Protein AF-A0A699W262-F1 (afdb_monomer_lite)

Sequence (79 aa):
MITGRKFPFGNHIKDSLLTLPPKVDMKIDEIQCMNIGKSKLVMTLTRLSESPQSTKRHYADMVVGVEEDNMIVFHEKIR

Structure (mmCIF, N/CA/C/O backbone):
data_AF-A0A699W262-F1
#
_entry.id   AF-A0A699W262-F1
#
loop_
_atom_site.group_PDB
_atom_site.id
_atom_site.type_symbol
_atom_site.label_atom_id
_atom_site.label_alt_id
_atom_site.label_comp_id
_atom_site.label_asym_id
_atom_site.label_entity_id
_atom_site.label_seq_id
_atom_site.pdbx_PDB_ins_code
_atom_site.Cartn_x
_atom_site.Cartn_y
_atom_site.Cartn_z
_atom_site.occupancy
_atom_site.B_iso_or_equiv
_atom_site.auth_seq_id
_atom_site.auth_comp_id
_atom_site.auth_asym_id
_atom_site.auth_atom_id
_atom_site.pdbx_PDB_model_num
ATOM 1 N N . MET A 1 1 ? 29.948 4.913 -28.298 1.00 42.31 1 MET A N 1
ATOM 2 C CA . MET A 1 1 ? 29.975 3.449 -28.515 1.00 42.31 1 MET A CA 1
ATOM 3 C C . MET A 1 1 ? 28.577 2.900 -28.279 1.00 42.31 1 MET A C 1
ATOM 5 O O . MET A 1 1 ? 28.127 2.885 -27.144 1.00 42.31 1 MET A O 1
ATOM 9 N N . ILE A 1 2 ? 27.864 2.533 -29.345 1.00 49.66 2 ILE A N 1
ATOM 10 C CA . ILE A 1 2 ? 26.529 1.924 -29.261 1.00 49.66 2 ILE A CA 1
ATOM 11 C C . ILE A 1 2 ? 26.762 0.418 -29.141 1.00 49.66 2 ILE A C 1
ATOM 13 O O . ILE A 1 2 ? 27.066 -0.240 -30.133 1.00 49.66 2 ILE A O 1
ATOM 17 N N . THR A 1 3 ? 26.701 -0.128 -27.927 1.00 53.50 3 THR A N 1
ATOM 18 C CA . THR A 1 3 ? 26.777 -1.577 -27.694 1.00 53.50 3 THR A CA 1
ATOM 19 C C . THR A 1 3 ? 25.482 -2.225 -28.181 1.00 53.50 3 THR A C 1
ATOM 21 O O . THR A 1 3 ? 24.526 -2.455 -27.445 1.00 53.50 3 THR A O 1
ATOM 24 N N . GLY A 1 4 ? 25.443 -2.467 -29.489 1.00 62.06 4 GLY A N 1
ATOM 25 C CA . GLY A 1 4 ? 24.352 -3.112 -30.196 1.00 62.06 4 GLY A CA 1
ATOM 26 C C . GLY A 1 4 ? 24.238 -4.587 -29.834 1.00 62.06 4 GLY A C 1
ATOM 27 O O . GLY A 1 4 ? 24.842 -5.443 -30.469 1.00 62.06 4 GLY A O 1
ATOM 28 N N . ARG A 1 5 ? 23.381 -4.886 -28.861 1.00 65.38 5 ARG A N 1
ATOM 29 C CA . ARG A 1 5 ? 22.576 -6.109 -28.872 1.00 65.38 5 ARG A CA 1
ATOM 30 C C . ARG A 1 5 ? 21.125 -5.686 -28.669 1.00 65.38 5 ARG A C 1
ATOM 32 O O . ARG A 1 5 ? 20.679 -5.477 -27.546 1.00 65.38 5 ARG A O 1
ATOM 39 N N . LYS A 1 6 ? 20.402 -5.455 -29.770 1.00 62.16 6 LYS A N 1
ATOM 40 C CA . LYS A 1 6 ? 18.956 -5.206 -29.718 1.00 62.16 6 LYS A CA 1
ATOM 41 C C . LYS A 1 6 ? 18.283 -6.528 -29.361 1.00 62.16 6 LYS A C 1
ATOM 43 O O . LYS A 1 6 ? 18.128 -7.385 -30.221 1.00 62.16 6 LYS A O 1
ATOM 48 N N . PHE A 1 7 ? 17.913 -6.689 -28.097 1.00 67.25 7 PHE A N 1
ATOM 49 C CA . PHE A 1 7 ? 17.041 -7.769 -27.657 1.00 67.25 7 PHE A CA 1
ATOM 50 C C . PHE A 1 7 ? 15.618 -7.219 -27.650 1.00 67.25 7 PHE A C 1
ATOM 52 O O . PHE A 1 7 ? 15.255 -6.561 -26.675 1.00 67.25 7 PHE A O 1
ATOM 59 N N . PRO A 1 8 ? 14.828 -7.418 -28.722 1.00 64.38 8 PRO A N 1
ATOM 60 C CA . PRO A 1 8 ? 13.493 -6.832 -28.819 1.00 64.38 8 PRO A CA 1
ATOM 61 C C . PRO A 1 8 ? 12.669 -7.156 -27.568 1.00 64.38 8 PRO A C 1
ATOM 63 O O . PRO A 1 8 ? 12.159 -6.252 -26.925 1.00 64.38 8 PRO A O 1
ATOM 66 N N . PHE A 1 9 ? 12.690 -8.408 -27.109 1.00 69.88 9 PHE A N 1
ATOM 67 C CA . PHE A 1 9 ? 12.003 -8.819 -25.882 1.00 69.88 9 PHE A CA 1
ATOM 68 C C . PHE A 1 9 ? 12.674 -8.327 -24.588 1.00 69.88 9 PHE A C 1
ATOM 70 O O . PHE A 1 9 ? 11.990 -7.911 -23.658 1.00 69.88 9 PHE A O 1
ATOM 77 N N . GLY A 1 10 ? 14.009 -8.328 -24.518 1.00 75.31 10 GLY A N 1
ATOM 78 C CA . GLY A 1 10 ? 14.744 -7.919 -23.313 1.00 75.31 10 GLY A CA 1
ATOM 79 C C . GLY A 1 10 ? 14.584 -6.434 -22.979 1.00 75.31 10 GLY A C 1
ATOM 80 O O . GLY A 1 10 ? 14.493 -6.071 -21.807 1.00 75.31 10 GLY A O 1
ATOM 81 N N . ASN A 1 11 ? 14.484 -5.583 -24.001 1.00 78.69 11 ASN A N 1
ATOM 82 C CA . ASN A 1 11 ? 14.257 -4.152 -23.817 1.00 78.69 11 ASN A CA 1
ATOM 83 C C . ASN A 1 11 ? 12.850 -3.875 -23.271 1.00 78.69 11 ASN A C 1
ATOM 85 O O . ASN A 1 11 ? 12.724 -3.135 -22.302 1.00 78.69 11 ASN A O 1
ATOM 89 N N . HIS A 1 12 ? 11.813 -4.540 -23.796 1.00 80.75 12 HIS A N 1
ATOM 90 C CA . HIS A 1 12 ? 10.447 -4.400 -23.273 1.00 80.75 12 HIS A CA 1
ATOM 91 C C . HIS A 1 12 ? 10.323 -4.843 -21.809 1.00 80.75 12 HIS A C 1
ATOM 93 O O . HIS A 1 12 ? 9.607 -4.208 -21.032 1.00 80.75 12 HIS A O 1
ATOM 99 N N . ILE A 1 13 ? 11.038 -5.902 -21.412 1.00 83.25 13 ILE A N 1
ATOM 100 C CA . ILE A 1 13 ? 11.087 -6.346 -20.012 1.00 83.25 13 ILE A CA 1
ATOM 101 C C . ILE A 1 13 ? 11.779 -5.285 -19.152 1.00 83.25 13 ILE A C 1
ATOM 103 O O . ILE A 1 13 ? 11.238 -4.894 -18.122 1.00 83.25 13 ILE A O 1
ATOM 107 N N . LYS A 1 14 ? 12.941 -4.780 -19.583 1.00 82.62 14 LYS A N 1
ATOM 108 C CA . LYS A 1 14 ? 13.685 -3.744 -18.854 1.00 82.62 14 LYS A CA 1
ATOM 109 C C . LYS A 1 14 ? 12.844 -2.482 -18.642 1.00 82.62 14 LYS A C 1
ATOM 111 O O . LYS A 1 14 ? 12.779 -1.988 -17.520 1.00 82.62 14 LYS A O 1
ATOM 116 N N . ASP A 1 15 ? 12.174 -2.005 -19.685 1.00 80.69 15 ASP A N 1
ATOM 117 C CA . ASP A 1 15 ? 11.323 -0.815 -19.608 1.00 80.69 15 ASP A CA 1
ATOM 118 C C . ASP A 1 15 ? 10.117 -1.057 -18.689 1.00 80.69 15 ASP A C 1
ATOM 120 O O . ASP A 1 15 ? 9.791 -0.213 -17.857 1.00 80.69 15 ASP A O 1
ATOM 124 N N . SER A 1 16 ? 9.503 -2.245 -18.754 1.00 82.50 16 SER A N 1
ATOM 125 C CA . SER A 1 16 ? 8.398 -2.613 -17.857 1.00 82.50 16 SER A CA 1
ATOM 126 C C . SER A 1 16 ? 8.836 -2.620 -16.392 1.00 82.50 16 SER A C 1
ATOM 128 O O . SER A 1 16 ? 8.147 -2.041 -15.551 1.00 82.50 16 SER A O 1
ATOM 130 N N . LEU A 1 17 ? 10.007 -3.197 -16.094 1.00 83.06 17 LEU A N 1
ATOM 131 C CA . LEU A 1 17 ? 10.583 -3.226 -14.745 1.00 83.06 17 LEU A CA 1
ATOM 132 C C . LEU A 1 17 ? 10.864 -1.817 -14.198 1.00 83.06 17 LEU A C 1
ATOM 134 O O . LEU A 1 17 ? 10.666 -1.577 -13.010 1.00 83.06 17 LEU A O 1
ATOM 138 N N . LEU A 1 18 ? 11.270 -0.874 -15.054 1.00 78.75 18 LEU A N 1
ATOM 139 C CA . LEU A 1 18 ? 11.505 0.526 -14.672 1.00 78.75 18 LEU A CA 1
ATOM 140 C C . LEU A 1 18 ? 10.211 1.308 -14.377 1.00 78.75 18 LEU A C 1
ATOM 142 O O . LEU A 1 18 ? 10.268 2.349 -13.724 1.00 78.75 18 LEU A O 1
ATOM 146 N N . THR A 1 19 ? 9.057 0.815 -14.837 1.00 80.81 19 THR A N 1
ATOM 147 C CA . THR A 1 19 ? 7.731 1.424 -14.598 1.00 80.81 19 THR A CA 1
ATOM 148 C C . THR A 1 19 ? 6.936 0.769 -13.469 1.00 80.81 19 THR A C 1
ATOM 150 O O . THR A 1 19 ? 5.779 1.139 -13.241 1.00 80.81 19 THR A O 1
ATOM 153 N N . LEU A 1 20 ? 7.519 -0.218 -12.780 1.00 84.50 20 LEU A N 1
ATOM 154 C CA . LEU A 1 20 ? 6.869 -0.862 -11.645 1.00 84.50 20 LEU A CA 1
ATOM 155 C C . LEU A 1 20 ? 6.562 0.156 -10.536 1.00 84.50 20 LEU A C 1
ATOM 157 O O . LEU A 1 20 ? 7.295 1.138 -10.385 1.00 84.50 20 LEU A O 1
ATOM 161 N N . PRO A 1 21 ? 5.498 -0.076 -9.743 1.00 85.81 21 PRO A N 1
ATOM 162 C CA . PRO A 1 21 ? 5.243 0.716 -8.552 1.00 85.81 21 PRO A CA 1
ATOM 163 C C . PRO A 1 21 ? 6.476 0.770 -7.647 1.00 85.81 21 PRO A C 1
ATOM 165 O O . PRO A 1 21 ? 7.230 -0.207 -7.571 1.00 85.81 21 PRO A O 1
ATOM 168 N N . PRO A 1 22 ? 6.688 1.892 -6.943 1.00 86.94 22 PRO A N 1
ATOM 169 C CA . PRO A 1 22 ? 7.815 2.009 -6.044 1.00 86.94 22 PRO A CA 1
ATOM 170 C C . PRO A 1 22 ? 7.716 0.952 -4.947 1.00 86.94 22 PRO A C 1
ATOM 172 O O . PRO A 1 22 ? 6.625 0.623 -4.474 1.00 86.94 22 PRO A O 1
ATOM 175 N N . LYS A 1 23 ? 8.865 0.456 -4.492 1.00 89.69 23 LYS A N 1
ATOM 176 C CA . LYS A 1 23 ? 8.904 -0.366 -3.290 1.00 89.69 23 LYS A CA 1
ATOM 177 C C . LYS A 1 23 ? 8.505 0.504 -2.097 1.00 89.69 23 LYS A C 1
ATOM 179 O O . LYS A 1 23 ? 9.105 1.558 -1.873 1.00 89.69 23 LYS A O 1
ATOM 184 N N . VAL A 1 24 ? 7.504 0.062 -1.345 1.00 91.19 24 VAL A N 1
ATOM 185 C CA . VAL A 1 24 ? 7.016 0.739 -0.140 1.00 91.19 24 VAL A CA 1
ATOM 186 C C . VAL A 1 24 ? 7.217 -0.192 1.045 1.00 91.19 24 VAL A C 1
ATOM 188 O O . VAL A 1 24 ? 6.826 -1.355 0.992 1.00 91.19 24 VAL A O 1
ATOM 191 N N . ASP A 1 25 ? 7.857 0.322 2.087 1.00 94.88 25 ASP A N 1
ATOM 192 C CA . ASP A 1 25 ? 7.885 -0.303 3.404 1.00 94.88 25 ASP A CA 1
ATOM 193 C C . ASP A 1 25 ? 6.636 0.110 4.180 1.00 94.88 25 ASP A C 1
ATOM 195 O O . ASP A 1 25 ? 6.258 1.287 4.165 1.00 94.88 25 ASP A O 1
ATOM 199 N N . MET A 1 26 ? 6.001 -0.848 4.847 1.00 94.44 26 MET A N 1
ATOM 200 C CA . MET A 1 26 ? 4.802 -0.624 5.645 1.00 94.44 26 MET A CA 1
ATOM 201 C C . MET A 1 26 ? 5.088 -1.023 7.086 1.00 94.44 26 MET A C 1
ATOM 203 O O . MET A 1 26 ? 5.516 -2.146 7.352 1.00 94.44 26 MET A O 1
ATOM 207 N N . LYS A 1 27 ? 4.805 -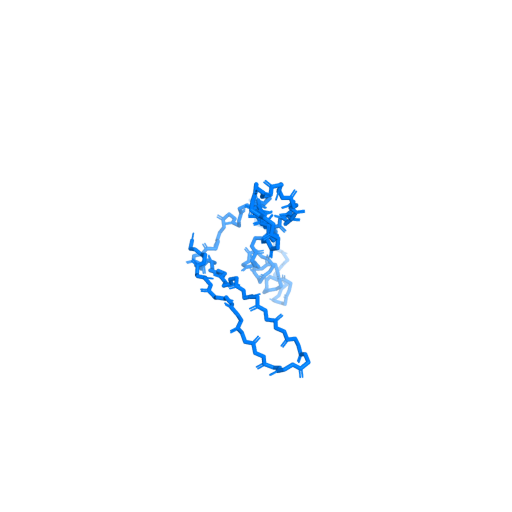0.110 8.012 1.00 95.75 27 LYS A N 1
ATOM 208 C CA . LYS A 1 27 ? 4.863 -0.366 9.452 1.00 95.75 27 LYS A CA 1
ATOM 209 C C . LYS A 1 27 ? 3.526 -0.035 10.081 1.00 95.75 27 LYS A C 1
ATOM 211 O O . LYS A 1 27 ? 2.918 0.972 9.725 1.00 95.75 27 LYS A O 1
ATOM 216 N N . ILE A 1 28 ? 3.081 -0.892 10.988 1.00 92.94 28 ILE A N 1
ATOM 217 C CA . ILE A 1 28 ? 1.842 -0.722 11.737 1.00 92.94 28 ILE A CA 1
ATOM 218 C C . ILE A 1 28 ? 2.210 -0.783 13.209 1.00 92.94 28 ILE A C 1
ATOM 220 O O . ILE A 1 28 ? 2.761 -1.783 13.662 1.00 92.94 28 ILE A O 1
ATOM 224 N N . ASP A 1 29 ? 1.879 0.278 13.929 1.00 92.56 29 ASP A N 1
ATOM 225 C CA . ASP A 1 29 ? 2.104 0.391 15.361 1.00 92.56 29 ASP A CA 1
ATOM 226 C C . ASP A 1 29 ? 0.766 0.642 16.057 1.00 92.56 29 ASP A C 1
ATOM 228 O O . ASP A 1 29 ? -0.024 1.496 15.645 1.00 92.56 29 ASP A O 1
ATOM 232 N N . GLU A 1 30 ? 0.499 -0.099 17.128 1.00 88.94 30 GLU A N 1
ATOM 233 C CA . GLU A 1 30 ? -0.631 0.184 18.005 1.00 88.94 30 GLU A CA 1
ATOM 234 C C . GLU A 1 30 ? -0.218 1.237 19.031 1.00 88.94 30 GLU A C 1
ATOM 236 O O . GLU A 1 30 ? 0.808 1.113 19.701 1.00 88.94 30 GLU A O 1
ATOM 241 N N . ILE A 1 31 ? -1.020 2.292 19.157 1.00 87.19 31 ILE A N 1
ATOM 242 C CA . ILE A 1 31 ? -0.793 3.342 20.143 1.00 87.19 31 ILE A CA 1
ATOM 243 C C . ILE A 1 31 ? -1.878 3.311 21.209 1.00 87.19 31 ILE A C 1
ATOM 245 O O . ILE A 1 31 ? -3.064 3.117 20.933 1.00 87.19 31 ILE A O 1
ATOM 249 N N . GLN A 1 32 ? -1.456 3.535 22.452 1.00 79.62 32 GLN A N 1
ATOM 250 C CA . GLN A 1 32 ? -2.350 3.494 23.596 1.00 79.62 32 GLN A CA 1
ATOM 251 C C . GLN A 1 32 ? -3.398 4.608 23.488 1.00 79.62 32 GLN A C 1
ATOM 253 O O . GLN A 1 32 ? -3.074 5.795 23.401 1.00 79.62 32 GLN A O 1
ATOM 258 N N . CYS A 1 33 ? -4.673 4.224 23.498 1.00 71.94 33 CYS A N 1
ATOM 259 C CA . CYS A 1 33 ? -5.778 5.162 23.608 1.00 71.94 33 CYS A CA 1
ATOM 260 C C . CYS A 1 33 ? -6.173 5.295 25.081 1.00 71.94 33 CYS A C 1
ATOM 262 O O . CYS A 1 33 ? -6.350 4.296 25.770 1.00 71.94 33 CYS A O 1
ATOM 264 N N . MET A 1 34 ? -6.346 6.528 25.564 1.00 69.38 34 MET A N 1
ATOM 265 C CA . MET A 1 34 ? -6.815 6.782 26.936 1.00 69.38 34 MET A CA 1
ATOM 266 C C . MET A 1 34 ? -8.287 6.376 27.141 1.00 69.38 34 MET A C 1
ATOM 268 O O . MET A 1 34 ? -8.745 6.265 28.274 1.00 69.38 34 MET A O 1
ATOM 272 N N . ASN A 1 35 ? -9.028 6.139 26.052 1.00 72.44 35 ASN A N 1
ATOM 273 C CA . ASN A 1 35 ? -10.433 5.756 26.094 1.00 72.44 35 ASN A CA 1
ATOM 274 C C . ASN A 1 35 ? -10.571 4.232 26.047 1.00 72.44 35 ASN A C 1
ATOM 276 O O . ASN A 1 35 ? -10.128 3.585 25.098 1.00 72.44 35 ASN A O 1
ATOM 280 N N . ILE A 1 36 ? -11.238 3.674 27.057 1.00 70.19 36 ILE A N 1
ATOM 281 C CA . ILE A 1 36 ? -11.545 2.244 27.149 1.00 70.19 36 ILE A CA 1
ATOM 282 C C . ILE A 1 36 ? -12.315 1.807 25.892 1.00 70.19 36 ILE A C 1
ATOM 284 O O . ILE A 1 36 ? -13.299 2.438 25.506 1.00 70.19 36 ILE A O 1
ATOM 288 N N . GLY A 1 37 ? -11.855 0.730 25.252 1.00 70.38 37 GLY A N 1
ATOM 289 C CA . GLY A 1 37 ? -12.530 0.102 24.111 1.00 70.38 37 GLY A CA 1
ATOM 290 C C . GLY A 1 37 ? -12.204 0.679 22.729 1.00 70.38 37 GLY A C 1
ATOM 291 O O . GLY A 1 37 ? -12.798 0.233 21.752 1.00 70.38 37 GLY A O 1
ATOM 292 N N . LYS A 1 38 ? -11.275 1.640 22.609 1.00 72.31 38 LYS A N 1
ATOM 293 C CA . LYS A 1 38 ? -10.777 2.113 21.306 1.00 72.31 38 LYS A CA 1
ATOM 294 C C . LYS A 1 38 ? -9.316 1.713 21.125 1.00 72.31 38 LYS A C 1
ATOM 296 O O . LYS A 1 38 ? -8.457 2.212 21.842 1.00 72.31 38 LYS A O 1
ATOM 301 N N . SER A 1 39 ? -9.026 0.857 20.152 1.00 74.38 39 SER A N 1
ATOM 302 C CA . SER A 1 39 ? -7.665 0.663 19.647 1.00 74.38 39 SER A CA 1
ATOM 303 C C . SER A 1 39 ? -7.369 1.738 18.600 1.00 74.38 39 SER A C 1
ATOM 305 O O . SER A 1 39 ? -8.242 2.133 17.822 1.00 74.38 39 SER A O 1
ATOM 307 N N . LYS A 1 40 ? -6.147 2.276 18.608 1.00 86.31 40 LYS A N 1
ATOM 308 C CA . LYS A 1 40 ? -5.694 3.228 17.591 1.00 86.31 40 LYS A CA 1
ATOM 309 C C . LYS A 1 40 ? -4.439 2.667 16.949 1.00 86.31 40 LYS A C 1
ATOM 311 O O . LYS A 1 40 ? -3.441 2.438 17.620 1.00 86.31 40 LYS A O 1
ATOM 316 N N . LEU A 1 41 ? -4.513 2.469 15.642 1.00 87.69 41 LEU A N 1
ATOM 317 C CA . LEU A 1 41 ? -3.407 1.994 14.826 1.00 87.69 41 LEU A CA 1
ATOM 318 C C . LEU A 1 41 ? -2.820 3.173 14.059 1.00 87.69 41 LEU A C 1
ATOM 320 O O . LEU A 1 41 ? -3.550 4.025 13.546 1.00 87.69 41 LEU A O 1
ATOM 324 N N . VAL A 1 42 ? -1.498 3.222 13.992 1.00 90.50 42 VAL A N 1
ATOM 325 C CA . VAL A 1 42 ? -0.749 4.147 13.148 1.00 90.50 42 VAL A CA 1
ATOM 326 C C . VAL A 1 42 ? -0.074 3.319 12.071 1.00 90.50 42 VAL A C 1
ATOM 328 O O . VAL A 1 42 ? 0.751 2.462 12.370 1.00 90.50 42 VAL A O 1
ATOM 331 N N . MET A 1 43 ? -0.432 3.574 10.815 1.00 91.69 43 MET A N 1
ATOM 332 C CA . MET A 1 43 ? 0.218 2.954 9.667 1.00 91.69 43 MET A CA 1
ATOM 333 C C . MET A 1 43 ? 1.152 3.964 9.007 1.00 91.69 43 MET A C 1
ATOM 335 O O . MET A 1 43 ? 0.723 5.041 8.594 1.00 91.69 43 MET A O 1
ATOM 339 N N . THR A 1 44 ? 2.426 3.607 8.896 1.00 94.12 44 THR A N 1
ATOM 340 C CA . THR A 1 44 ? 3.452 4.423 8.244 1.00 94.12 44 THR A CA 1
ATOM 341 C C . THR A 1 44 ? 3.876 3.761 6.942 1.00 94.12 44 THR A C 1
ATOM 343 O O . THR A 1 44 ? 4.297 2.603 6.936 1.00 94.12 44 THR A O 1
ATOM 346 N N . LEU A 1 45 ? 3.793 4.508 5.839 1.00 92.88 45 LEU A N 1
ATOM 347 C CA . LEU A 1 45 ? 4.233 4.074 4.515 1.00 92.88 45 LEU A CA 1
ATOM 348 C C . LEU A 1 45 ? 5.491 4.838 4.113 1.00 92.88 45 LEU A C 1
ATOM 350 O O . LEU A 1 45 ? 5.456 6.058 3.958 1.00 92.88 45 LEU A O 1
ATOM 354 N N . THR A 1 46 ? 6.597 4.122 3.913 1.00 92.44 46 THR A N 1
ATOM 355 C CA . THR A 1 46 ? 7.874 4.719 3.501 1.00 92.44 46 THR A CA 1
ATOM 356 C C . THR A 1 46 ? 8.225 4.272 2.093 1.00 92.44 46 THR A C 1
ATOM 358 O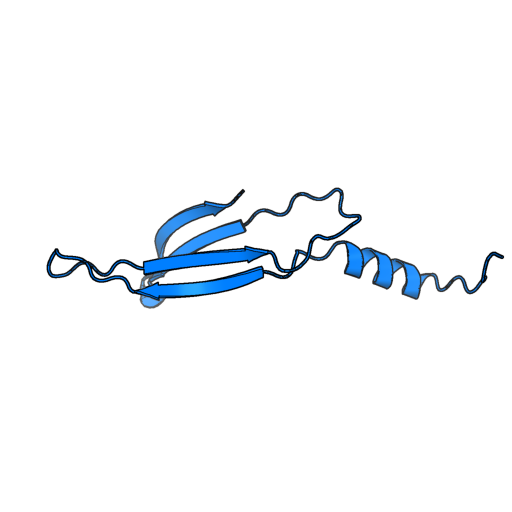 O . THR A 1 46 ? 8.438 3.088 1.834 1.00 92.44 46 THR A O 1
ATOM 361 N N . ARG A 1 47 ? 8.317 5.219 1.158 1.00 89.81 47 ARG A N 1
ATOM 362 C CA . ARG A 1 47 ? 8.782 4.931 -0.202 1.00 89.81 47 ARG A CA 1
ATOM 363 C C . ARG A 1 47 ? 10.292 4.676 -0.175 1.00 89.81 47 ARG A C 1
ATOM 365 O O . ARG A 1 47 ? 11.057 5.580 0.138 1.00 89.81 47 ARG A O 1
ATOM 372 N N . LEU A 1 48 ? 10.713 3.456 -0.509 1.00 88.75 48 LEU A N 1
ATOM 373 C CA . LEU A 1 48 ? 12.123 3.043 -0.483 1.00 88.75 48 LEU A CA 1
ATOM 374 C C . LEU A 1 48 ? 12.857 3.294 -1.805 1.00 88.75 48 LEU A C 1
ATOM 376 O O . LEU A 1 48 ? 14.081 3.367 -1.829 1.00 88.75 48 LEU A O 1
ATOM 380 N N . SER A 1 49 ? 12.123 3.384 -2.914 1.00 81.56 49 SER A N 1
ATOM 381 C CA . SER A 1 49 ? 12.682 3.618 -4.245 1.00 81.56 49 SER A CA 1
ATOM 382 C C . SER A 1 49 ? 11.861 4.660 -4.991 1.00 81.56 49 SER A C 1
ATOM 384 O O . SER A 1 49 ? 10.639 4.525 -5.077 1.00 81.56 49 SER A O 1
ATOM 386 N N . GLU A 1 50 ? 12.516 5.639 -5.603 1.00 68.56 50 GLU A N 1
ATOM 387 C CA . GLU A 1 50 ? 11.896 6.464 -6.638 1.00 68.56 50 GLU A CA 1
ATOM 388 C C . GLU A 1 50 ? 12.175 5.834 -8.001 1.00 68.56 50 GLU A C 1
ATOM 390 O O . GLU A 1 50 ? 13.325 5.556 -8.333 1.00 68.56 50 GLU A O 1
ATOM 395 N N . SER A 1 51 ? 11.128 5.562 -8.784 1.00 65.38 51 SER A N 1
ATOM 396 C CA . SER A 1 51 ? 11.287 5.110 -10.167 1.00 65.38 51 SER A CA 1
ATOM 397 C C . SER A 1 51 ? 11.815 6.291 -10.994 1.00 65.38 51 SER A C 1
ATOM 399 O O . SER A 1 51 ? 11.066 7.251 -11.199 1.00 65.38 51 SER A O 1
ATOM 401 N N . PRO A 1 52 ? 13.061 6.262 -11.496 1.00 62.38 52 PRO A N 1
ATOM 402 C CA . PRO A 1 52 ? 13.706 7.456 -12.049 1.00 62.38 52 PRO A CA 1
ATOM 403 C C . PRO A 1 52 ? 13.118 7.925 -13.392 1.00 62.38 52 PRO A C 1
ATOM 405 O O . PRO A 1 52 ? 13.515 8.968 -13.901 1.00 62.38 52 PRO A O 1
ATOM 408 N N . GLN A 1 53 ? 12.208 7.155 -14.004 1.00 57.91 53 GLN A N 1
ATOM 409 C CA . GLN A 1 53 ? 11.763 7.353 -15.392 1.00 57.91 53 GLN A CA 1
ATOM 410 C C . GLN A 1 53 ? 10.258 7.121 -15.614 1.00 57.91 53 GL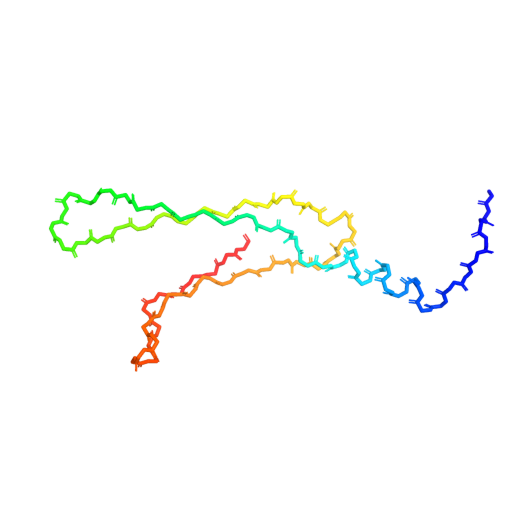N A C 1
ATOM 412 O O . GLN A 1 53 ? 9.794 7.118 -16.754 1.00 57.91 53 GLN A O 1
ATOM 417 N N . SER A 1 54 ? 9.473 6.931 -14.551 1.00 63.22 54 SER A N 1
ATOM 418 C CA . SER A 1 54 ? 8.031 6.715 -14.685 1.00 63.22 54 SER A CA 1
ATOM 419 C C . SER A 1 54 ? 7.299 8.052 -14.823 1.00 63.22 54 SER A C 1
ATOM 421 O O . SER A 1 54 ? 7.249 8.844 -13.887 1.00 63.22 54 SER A O 1
ATOM 423 N N . THR A 1 55 ? 6.672 8.298 -15.976 1.00 67.88 55 THR A N 1
ATOM 424 C CA . THR A 1 55 ? 5.674 9.374 -16.134 1.00 67.88 55 THR A CA 1
ATOM 425 C C . THR A 1 55 ? 4.333 9.021 -15.478 1.00 67.88 55 THR A C 1
ATOM 427 O O . THR A 1 55 ? 3.433 9.862 -15.412 1.00 67.88 55 THR A O 1
ATOM 430 N N . LYS A 1 56 ? 4.176 7.781 -14.988 1.00 76.38 56 LYS A N 1
ATOM 431 C CA . LYS A 1 56 ? 2.958 7.313 -14.327 1.00 76.38 56 LYS A CA 1
ATOM 432 C C . LYS A 1 56 ? 2.962 7.754 -12.868 1.00 76.38 56 LYS A C 1
ATOM 434 O O . LYS A 1 56 ? 3.913 7.518 -12.130 1.00 76.38 56 LYS A O 1
ATOM 439 N N . ARG A 1 57 ? 1.854 8.358 -12.438 1.00 80.75 57 ARG A N 1
ATOM 440 C CA . ARG A 1 57 ? 1.605 8.628 -11.021 1.00 80.75 57 ARG A CA 1
ATOM 441 C C . ARG A 1 57 ? 1.167 7.343 -10.330 1.00 80.75 57 ARG A C 1
ATOM 443 O O . ARG A 1 57 ? 0.314 6.623 -10.847 1.00 80.75 57 ARG A O 1
ATOM 450 N N . HIS A 1 58 ? 1.745 7.080 -9.166 1.00 84.62 58 HIS A N 1
ATOM 451 C CA . HIS A 1 58 ? 1.386 5.945 -8.326 1.00 84.62 58 HIS A CA 1
ATOM 452 C C . HIS A 1 58 ? 0.465 6.435 -7.211 1.00 84.62 58 HIS A C 1
ATOM 454 O O . HIS A 1 58 ? 0.823 7.360 -6.489 1.00 84.62 58 HIS A O 1
ATOM 460 N N . TYR A 1 59 ? -0.705 5.815 -7.102 1.00 87.69 59 TYR A N 1
ATOM 461 C CA . TYR A 1 59 ? -1.712 6.092 -6.082 1.00 87.69 59 TYR A CA 1
ATOM 462 C C . TYR A 1 59 ? -1.956 4.826 -5.269 1.00 87.69 59 TYR A C 1
ATOM 464 O O . TYR A 1 59 ? -1.772 3.720 -5.786 1.00 87.69 59 TYR A O 1
ATOM 472 N N . ALA A 1 60 ? -2.380 4.992 -4.022 1.00 90.56 60 ALA A N 1
ATOM 473 C CA . ALA A 1 60 ? -2.801 3.888 -3.175 1.00 90.56 60 ALA A CA 1
ATOM 474 C C . ALA A 1 60 ? -4.128 4.223 -2.487 1.00 90.56 60 ALA A C 1
ATOM 476 O O . ALA A 1 60 ? -4.461 5.387 -2.271 1.00 90.56 60 ALA A O 1
ATOM 477 N N . ASP A 1 61 ? -4.876 3.191 -2.126 1.00 93.31 61 ASP A N 1
ATOM 478 C CA . ASP A 1 61 ? -6.071 3.292 -1.300 1.00 93.31 61 ASP A CA 1
ATOM 479 C C . ASP A 1 61 ? -5.832 2.417 -0.058 1.00 93.31 61 ASP A C 1
ATOM 481 O O . ASP A 1 61 ? -5.420 1.263 -0.178 1.00 93.31 61 ASP A O 1
ATOM 485 N N . MET A 1 62 ? -6.053 2.969 1.135 1.00 92.88 62 MET A N 1
ATOM 486 C CA . MET A 1 62 ? -6.084 2.219 2.388 1.00 92.88 62 MET A CA 1
ATOM 487 C C . MET A 1 62 ? -7.514 1.760 2.631 1.00 92.88 62 MET A C 1
ATOM 489 O O . MET A 1 62 ? -8.420 2.587 2.690 1.00 92.88 62 MET A O 1
ATOM 493 N N . VAL A 1 63 ? -7.710 0.455 2.789 1.00 94.25 63 VAL A N 1
ATOM 494 C CA . VAL A 1 63 ? -9.015 -0.143 3.078 1.00 94.25 63 VAL A CA 1
ATOM 495 C C . VAL A 1 63 ? -8.882 -0.988 4.336 1.00 94.25 63 VAL A C 1
ATOM 497 O O . VAL A 1 63 ? -7.994 -1.834 4.418 1.00 94.25 63 VAL A O 1
ATOM 500 N N . VAL A 1 64 ? -9.759 -0.757 5.307 1.00 92.69 64 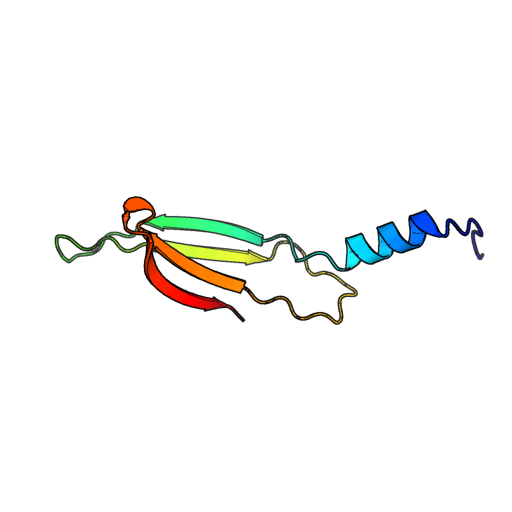VAL A N 1
ATOM 501 C CA . VAL A 1 64 ? -9.915 -1.608 6.491 1.00 92.69 64 VAL A CA 1
ATOM 502 C C . VAL A 1 64 ? -11.302 -2.219 6.417 1.00 92.69 64 VAL A C 1
ATOM 504 O O . VAL A 1 64 ? -12.286 -1.500 6.224 1.00 92.69 64 VAL A O 1
ATOM 507 N N . GLY A 1 65 ? -11.385 -3.537 6.556 1.00 94.69 65 GLY A N 1
ATOM 508 C CA . GLY A 1 65 ? -12.638 -4.272 6.482 1.00 94.69 65 GLY A CA 1
ATOM 509 C C . GLY A 1 65 ? -12.686 -5.441 7.452 1.00 94.69 65 GLY A C 1
ATOM 510 O O . GLY A 1 65 ? -11.658 -5.857 7.984 1.00 94.69 65 GLY A O 1
ATOM 511 N N . VAL A 1 66 ? -13.900 -5.933 7.671 1.00 95.44 66 VAL A N 1
ATOM 512 C CA . VA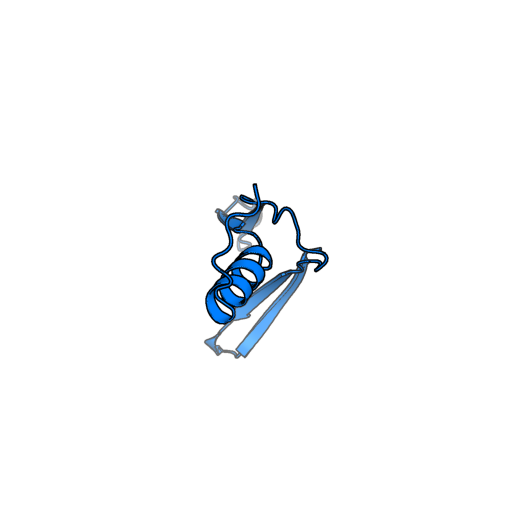L A 1 66 ? -14.197 -7.186 8.367 1.00 95.44 66 VAL A CA 1
ATOM 513 C C . VAL A 1 66 ? -14.505 -8.210 7.282 1.00 95.44 66 VAL A C 1
ATOM 515 O O . VAL A 1 66 ? -15.458 -8.030 6.519 1.00 95.44 66 VAL A O 1
ATOM 518 N N . GLU A 1 67 ? -13.652 -9.225 7.154 1.00 94.88 67 GLU A N 1
ATOM 519 C CA . GLU A 1 67 ? -13.720 -10.196 6.057 1.00 94.88 67 GLU A CA 1
ATOM 520 C C . GLU A 1 67 ? -14.975 -11.066 6.168 1.00 94.88 67 GLU A C 1
ATOM 522 O O . GLU A 1 67 ? -15.666 -11.282 5.174 1.00 94.88 67 GLU A O 1
ATOM 527 N N . GLU A 1 68 ? -15.317 -11.485 7.386 1.00 96.44 68 GLU A N 1
ATOM 528 C CA . GLU A 1 68 ? -16.448 -12.367 7.675 1.00 96.44 68 GLU A CA 1
ATOM 529 C C . GLU A 1 68 ? -17.791 -11.743 7.275 1.00 96.44 68 GLU A C 1
ATOM 531 O O . GLU A 1 68 ? -18.664 -12.427 6.740 1.00 96.44 68 GLU A O 1
ATOM 536 N N . ASP A 1 69 ? -17.925 -10.432 7.483 1.00 97.00 69 ASP A N 1
ATOM 537 C CA . ASP A 1 69 ? -19.134 -9.665 7.171 1.00 97.00 69 ASP A CA 1
ATOM 538 C C . ASP A 1 69 ? -19.075 -9.008 5.781 1.00 97.00 69 ASP A C 1
ATOM 540 O O . ASP A 1 69 ? -20.013 -8.312 5.382 1.00 97.00 69 ASP A O 1
ATOM 544 N N . ASN A 1 70 ? -17.973 -9.194 5.039 1.00 95.56 70 ASN A N 1
ATOM 545 C CA . ASN A 1 70 ? -17.699 -8.530 3.760 1.00 95.56 70 ASN A CA 1
ATOM 546 C C . ASN A 1 70 ? -17.949 -7.004 3.820 1.00 95.56 70 ASN A C 1
ATOM 548 O O . ASN A 1 70 ? -18.542 -6.405 2.916 1.00 95.56 70 ASN A O 1
ATOM 552 N N . MET A 1 71 ? -17.531 -6.369 4.920 1.00 97.06 71 MET A N 1
ATOM 553 C CA . MET A 1 71 ? -17.842 -4.972 5.226 1.00 97.06 71 MET A CA 1
ATOM 554 C C . MET A 1 71 ? -16.577 -4.118 5.270 1.00 97.06 71 MET A C 1
ATOM 556 O O . MET A 1 71 ? -15.639 -4.413 6.006 1.00 97.06 71 MET A O 1
ATOM 560 N N . ILE A 1 72 ? -16.574 -3.000 4.541 1.00 96.25 72 ILE A N 1
ATOM 561 C CA . ILE A 1 72 ? -15.528 -1.976 4.646 1.00 96.25 72 ILE A CA 1
ATOM 562 C C . ILE A 1 72 ? -15.878 -1.033 5.799 1.00 96.25 72 ILE A C 1
ATOM 564 O O . ILE A 1 72 ? -16.916 -0.375 5.771 1.00 96.25 72 ILE A O 1
ATOM 568 N N . VAL A 1 73 ? -14.996 -0.940 6.792 1.00 94.19 73 VAL A N 1
ATOM 569 C CA . VAL A 1 73 ? -15.149 -0.039 7.947 1.00 94.19 73 VAL A CA 1
ATOM 570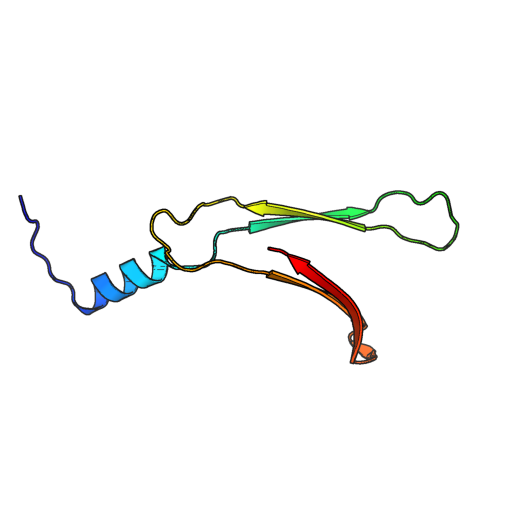 C C . VAL A 1 73 ? -14.414 1.286 7.760 1.00 94.19 73 VAL A C 1
ATOM 572 O O . VAL A 1 73 ? -14.782 2.287 8.373 1.00 94.19 73 VAL A O 1
ATOM 575 N N . PHE A 1 74 ? -13.387 1.318 6.908 1.00 92.38 74 PHE A N 1
ATOM 576 C CA . PHE A 1 74 ? -12.628 2.528 6.610 1.00 92.38 74 PHE A CA 1
ATOM 577 C C . PHE A 1 74 ? -12.034 2.477 5.202 1.00 92.38 74 PHE A C 1
ATOM 579 O O . PHE A 1 74 ? -11.520 1.443 4.775 1.00 92.38 74 PHE A O 1
ATOM 586 N N . HIS A 1 75 ? -12.071 3.607 4.495 1.00 95.19 75 HIS A N 1
ATOM 587 C CA . HIS A 1 75 ? -11.438 3.777 3.190 1.00 95.19 75 HIS A CA 1
ATOM 588 C C . HIS A 1 75 ? -10.829 5.173 3.072 1.00 95.19 75 HIS A C 1
ATOM 590 O O . HIS A 1 75 ? -11.513 6.172 3.287 1.00 95.19 75 HIS A O 1
ATOM 596 N N . GLU A 1 76 ? -9.554 5.242 2.696 1.00 94.19 76 GLU A N 1
ATOM 597 C CA . GLU A 1 76 ? -8.836 6.498 2.491 1.00 94.19 76 GLU A CA 1
ATOM 598 C C . GLU A 1 76 ? -7.945 6.447 1.244 1.00 94.19 76 GLU A C 1
ATOM 600 O O . GLU A 1 76 ? -7.305 5.441 0.947 1.00 94.19 76 GLU A O 1
ATOM 605 N N . LYS A 1 77 ? -7.888 7.561 0.506 1.00 94.00 77 LYS A N 1
ATOM 606 C CA . LYS A 1 77 ? -7.027 7.729 -0.672 1.00 94.00 77 LYS A CA 1
ATOM 607 C C . LYS A 1 77 ? -5.678 8.313 -0.276 1.00 94.00 77 LYS A C 1
ATOM 609 O O . LYS A 1 77 ? -5.621 9.429 0.230 1.00 94.00 77 LYS A O 1
ATOM 614 N N . ILE A 1 78 ? -4.602 7.620 -0.627 1.00 89.06 78 ILE A N 1
ATOM 615 C CA . ILE A 1 78 ? -3.218 8.042 -0.412 1.00 89.06 78 ILE A CA 1
ATOM 616 C C . ILE A 1 78 ? -2.656 8.520 -1.759 1.00 89.06 78 ILE A C 1
ATOM 618 O O . ILE A 1 78 ? -2.579 7.759 -2.730 1.00 89.06 78 ILE A O 1
ATOM 622 N N . ARG A 1 79 ? -2.322 9.812 -1.832 1.00 80.44 79 ARG A N 1
ATOM 623 C CA . ARG A 1 79 ? -1.850 10.496 -3.047 1.00 80.44 79 ARG A CA 1
ATOM 624 C C . ARG A 1 79 ? -0.378 10.863 -2.971 1.00 80.44 79 ARG A C 1
ATOM 626 O O . ARG A 1 79 ? 0.081 11.197 -1.861 1.00 80.44 79 ARG A O 1
#

InterPro domains:
  IPR052247 Meiotic Crossover Helicase [PTHR47835] (1-79)

pLDDT: mean 82.15, std 12.68, range [42.31, 97.06]

Radius of gyration: 20.25 Å; chains: 1; bounding box: 49×23×57 Å

Foldseek 3Di:
DPPDDCPVVVVVVVVVVLQDDFDKDKDKDWDDDPDPPDIDIDIDIDRPDDSPDHPDDDKDKDWDADVVVPGTPDIDIGD

Secondary structure (DSSP, 8-state):
-------HHHHHHHHHHHTSPPPEEEEEEEE--SSTT--EEEEEEEE----TT--SPP-EEEEEEETTTTEEEEEEEE-

Organism: Tanacetum cinerariifolium (NCBI:txid118510)